Protein AF-A0AAV2AWH3-F1 (afdb_monomer_lite)

Radius of gyration: 14.51 Å; chains: 1; bounding box: 39×25×35 Å

Structure (mmCIF, N/CA/C/O backbone):
data_AF-A0AAV2AWH3-F1
#
_entry.id   AF-A0AAV2AWH3-F1
#
loop_
_atom_site.group_PDB
_atom_site.id
_atom_site.type_symbol
_atom_site.label_atom_id
_atom_site.label_alt_id
_atom_site.label_comp_id
_atom_site.label_asym_id
_atom_site.label_entity_id
_atom_site.label_seq_id
_atom_site.pdbx_PDB_ins_code
_atom_site.Cartn_x
_atom_site.Cartn_y
_atom_site.Cartn_z
_atom_site.occupancy
_atom_site.B_iso_or_equiv
_atom_site.auth_seq_id
_atom_site.auth_comp_id
_atom_site.auth_asym_id
_atom_site.auth_atom_id
_atom_site.pdbx_PDB_model_num
ATOM 1 N N . MET A 1 1 ? 2.918 14.655 -4.320 1.00 73.75 1 MET A N 1
ATOM 2 C CA . MET A 1 1 ? 1.775 13.820 -4.747 1.00 73.75 1 MET A CA 1
ATOM 3 C C . MET A 1 1 ? 2.313 12.656 -5.571 1.00 73.75 1 MET A C 1
ATOM 5 O O . MET A 1 1 ? 3.238 12.894 -6.342 1.00 73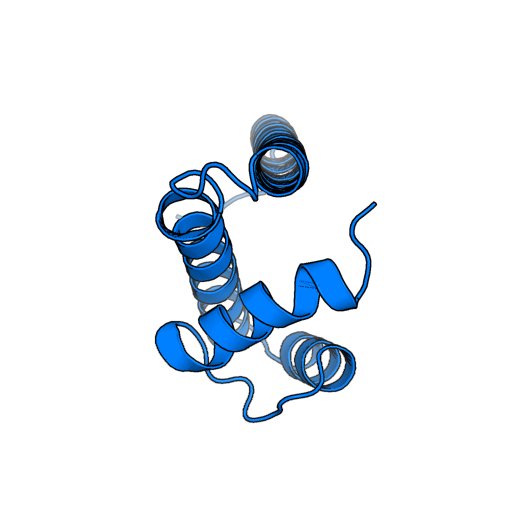.75 1 MET A O 1
ATOM 9 N N . LEU A 1 2 ? 1.821 11.430 -5.359 1.00 87.69 2 LEU A N 1
ATOM 10 C CA . LEU A 1 2 ? 2.187 10.264 -6.178 1.00 87.69 2 LEU A CA 1
ATOM 11 C C . LEU A 1 2 ? 1.380 10.267 -7.482 1.00 87.69 2 LEU A C 1
ATOM 13 O O . LEU A 1 2 ? 0.210 10.641 -7.490 1.00 87.69 2 LEU A O 1
ATOM 17 N N . THR A 1 3 ? 2.008 9.848 -8.572 1.00 92.06 3 THR A N 1
ATOM 18 C CA . THR A 1 3 ? 1.361 9.635 -9.872 1.00 92.06 3 THR A CA 1
ATOM 19 C C . THR A 1 3 ? 0.709 8.255 -9.946 1.00 92.06 3 THR A C 1
ATOM 21 O O . THR A 1 3 ? 1.100 7.337 -9.228 1.00 92.06 3 THR A O 1
ATOM 24 N N . TYR A 1 4 ? -0.224 8.061 -10.885 1.00 89.25 4 TYR A N 1
ATOM 25 C CA . TYR A 1 4 ? -0.840 6.748 -11.126 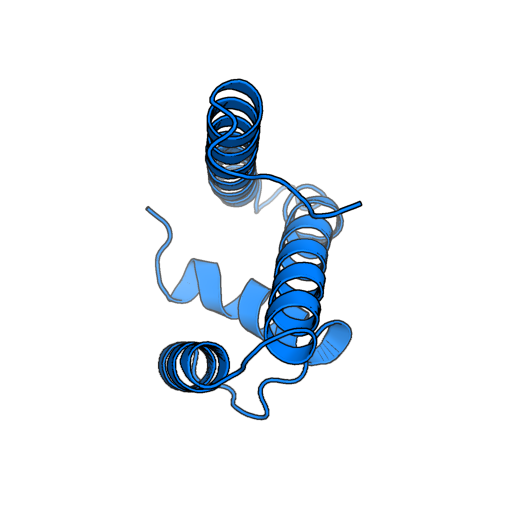1.00 89.25 4 TYR A CA 1
ATOM 26 C C . TYR A 1 4 ? 0.208 5.644 -11.350 1.00 89.25 4 TYR A C 1
ATOM 28 O O . TYR A 1 4 ? 0.130 4.573 -10.757 1.00 89.25 4 TYR A O 1
ATOM 36 N N . LYS A 1 5 ? 1.259 5.930 -12.133 1.00 92.88 5 LYS A N 1
ATOM 37 C CA . LYS A 1 5 ? 2.366 4.993 -12.395 1.00 92.88 5 LYS A CA 1
ATOM 38 C C . LYS A 1 5 ? 3.151 4.626 -11.130 1.00 92.88 5 LYS A C 1
ATOM 40 O O . LYS A 1 5 ? 3.672 3.521 -11.039 1.00 92.88 5 LYS A O 1
ATOM 45 N N . GLU A 1 6 ? 3.252 5.544 -10.173 1.00 93.69 6 GLU A N 1
ATOM 46 C CA . GLU A 1 6 ? 3.915 5.305 -8.889 1.00 93.69 6 GLU A CA 1
ATOM 47 C C . GLU A 1 6 ? 3.029 4.516 -7.910 1.00 93.69 6 GLU A C 1
ATOM 49 O O . GLU A 1 6 ? 3.577 3.825 -7.053 1.00 93.69 6 GLU A O 1
ATOM 54 N N . ILE A 1 7 ? 1.697 4.591 -8.037 1.00 93.00 7 ILE A N 1
ATOM 55 C CA . ILE A 1 7 ? 0.714 3.898 -7.176 1.00 93.00 7 ILE A CA 1
ATOM 56 C C . ILE A 1 7 ? 0.384 2.496 -7.704 1.00 93.00 7 ILE A C 1
ATOM 58 O O . ILE A 1 7 ? 0.210 1.554 -6.937 1.00 93.00 7 ILE A O 1
ATOM 62 N N . TYR A 1 8 ? 0.333 2.318 -9.019 1.00 95.38 8 TYR A N 1
ATOM 63 C CA . TYR A 1 8 ? -0.080 1.055 -9.625 1.00 95.38 8 TYR A CA 1
ATOM 64 C C . TYR A 1 8 ? 0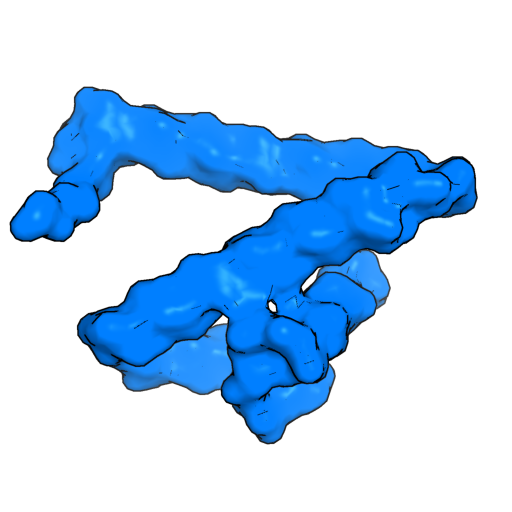.696 -0.185 -9.133 1.00 95.38 8 TYR A C 1
ATOM 66 O O . TYR A 1 8 ? 0.062 -1.203 -8.856 1.00 95.38 8 TYR A O 1
ATOM 74 N N . PRO A 1 9 ? 2.029 -0.139 -8.935 1.00 95.81 9 PRO A N 1
ATOM 75 C CA . PRO A 1 9 ? 2.770 -1.288 -8.421 1.00 95.81 9 PRO A CA 1
ATOM 76 C C . PRO A 1 9 ? 2.379 -1.689 -6.994 1.00 95.81 9 PRO A C 1
ATOM 78 O O . PRO A 1 9 ? 2.253 -2.882 -6.724 1.00 95.81 9 PRO A O 1
ATOM 81 N N . VAL A 1 10 ? 2.156 -0.719 -6.093 1.00 95.94 10 VAL A N 1
ATOM 82 C CA . VAL A 1 10 ? 1.708 -1.037 -4.727 1.00 95.94 10 VAL A CA 1
ATOM 83 C C . VAL A 1 10 ? 0.280 -1.568 -4.742 1.00 95.94 10 VAL A C 1
ATOM 85 O O . VAL A 1 10 ? -0.019 -2.519 -4.029 1.00 95.94 10 VAL A O 1
ATOM 88 N N . PHE A 1 11 ? -0.581 -1.024 -5.609 1.00 96.50 11 PHE A N 1
ATOM 89 C CA . PHE A 1 11 ? -1.940 -1.523 -5.778 1.00 96.50 11 PHE A CA 1
ATOM 90 C C . PHE A 1 11 ? -1.941 -2.989 -6.220 1.00 96.50 11 PHE A C 1
ATOM 92 O O . PHE A 1 11 ? -2.579 -3.813 -5.572 1.00 96.50 11 PHE A O 1
ATOM 99 N N . LYS A 1 12 ? -1.162 -3.343 -7.253 1.00 96.62 12 LYS A N 1
ATOM 100 C CA . LYS A 1 12 ? -1.029 -4.740 -7.694 1.00 96.62 12 LYS A CA 1
ATOM 101 C C . LYS A 1 12 ? -0.534 -5.654 -6.584 1.00 96.62 12 LYS A C 1
ATOM 103 O O . LYS A 1 12 ? -1.071 -6.742 -6.412 1.00 96.62 12 LYS A O 1
ATOM 108 N N . TYR A 1 13 ? 0.460 -5.200 -5.826 1.00 96.38 13 TYR A N 1
ATOM 109 C CA . TYR A 1 13 ? 1.019 -5.965 -4.719 1.00 96.38 13 TYR A CA 1
ATOM 110 C C . TYR A 1 13 ? -0.003 -6.229 -3.601 1.00 96.38 13 TYR A C 1
ATOM 112 O O . TYR A 1 13 ? -0.107 -7.356 -3.113 1.00 96.38 13 TYR A O 1
ATOM 120 N N . VAL A 1 14 ? -0.787 -5.214 -3.224 1.00 96.75 14 VAL A N 1
ATOM 121 C CA . VAL A 1 14 ? -1.891 -5.356 -2.262 1.00 96.75 14 VAL A CA 1
ATOM 122 C C . VAL A 1 14 ? -2.948 -6.318 -2.804 1.00 96.75 14 VAL A C 1
ATOM 124 O O . VAL A 1 14 ? -3.338 -7.247 -2.097 1.00 96.75 14 VAL A O 1
ATOM 127 N N . ASN A 1 15 ? -3.363 -6.122 -4.059 1.00 95.69 15 ASN A N 1
ATOM 128 C CA . ASN A 1 15 ? -4.420 -6.893 -4.707 1.00 95.69 15 ASN A CA 1
ATOM 129 C C . ASN A 1 15 ? -4.092 -8.391 -4.789 1.00 95.69 15 ASN A C 1
ATOM 131 O O . ASN A 1 15 ? -4.969 -9.231 -4.627 1.00 95.69 15 ASN A O 1
ATOM 135 N N . SER A 1 16 ? -2.819 -8.734 -5.007 1.00 95.50 16 SER A N 1
ATOM 136 C CA . SER A 1 16 ? -2.385 -10.129 -5.120 1.00 95.50 16 SER A CA 1
ATOM 137 C C . SER A 1 16 ? -2.069 -10.808 -3.788 1.00 95.50 16 SER A C 1
ATOM 139 O O . SER A 1 16 ? -1.982 -12.033 -3.759 1.00 95.50 16 SER A O 1
ATOM 141 N N . SER A 1 17 ? -1.813 -10.046 -2.717 1.00 95.25 17 SER A N 1
ATOM 142 C CA . SER A 1 17 ? -1.150 -10.597 -1.517 1.00 95.25 17 SER A CA 1
ATOM 143 C C . SER A 1 17 ? -1.838 -10.274 -0.189 1.00 95.25 17 SER A C 1
ATOM 145 O O . SER A 1 17 ? -1.554 -10.943 0.801 1.00 95.25 17 SER A O 1
ATOM 147 N N . TYR A 1 18 ? -2.720 -9.271 -0.142 1.00 95.44 18 TYR A N 1
ATOM 148 C CA . TYR A 1 18 ? -3.330 -8.787 1.105 1.00 95.44 18 TYR A CA 1
ATOM 149 C C . TYR A 1 18 ? -4.855 -8.699 1.036 1.00 95.44 18 TYR A C 1
ATOM 151 O O . TYR A 1 18 ? -5.534 -9.210 1.925 1.00 95.44 18 TYR A O 1
ATOM 159 N N . TYR A 1 19 ? -5.401 -8.049 0.008 1.00 94.31 19 TYR A N 1
ATOM 160 C CA . TYR A 1 19 ? -6.846 -7.925 -0.176 1.00 94.31 19 TYR A CA 1
ATOM 161 C C . TYR A 1 19 ? -7.188 -7.939 -1.660 1.00 94.31 19 TYR A C 1
ATOM 163 O O . TYR A 1 19 ? -6.784 -7.037 -2.389 1.00 94.31 19 TYR A O 1
ATOM 171 N N . GLU A 1 20 ? -7.929 -8.954 -2.094 1.00 93.62 20 GLU A N 1
ATOM 172 C CA . GLU A 1 20 ? -8.316 -9.113 -3.492 1.00 93.62 20 GLU A CA 1
ATOM 173 C C . GLU A 1 20 ? -9.523 -8.218 -3.812 1.00 93.62 20 GLU A C 1
ATOM 175 O O . GLU A 1 20 ? -10.648 -8.475 -3.393 1.00 93.62 20 GLU A O 1
ATOM 180 N N . PHE A 1 21 ? -9.289 -7.155 -4.577 1.00 89.19 21 PHE A N 1
ATOM 181 C CA . PHE A 1 21 ? -10.324 -6.248 -5.078 1.00 89.19 21 PHE A CA 1
ATOM 182 C C . PHE A 1 21 ? -11.036 -6.786 -6.331 1.00 89.19 21 PHE A C 1
ATOM 184 O O . PHE A 1 21 ? -11.949 -6.138 -6.840 1.00 89.19 21 PHE A O 1
ATOM 191 N N . HIS A 1 22 ? -10.599 -7.936 -6.861 1.00 91.88 22 HIS A N 1
ATOM 192 C CA . HIS A 1 22 ? -11.097 -8.566 -8.094 1.00 91.88 22 HIS A CA 1
ATOM 193 C C . HIS A 1 22 ? -11.084 -7.644 -9.331 1.00 91.88 22 HIS A C 1
ATOM 195 O O . HIS A 1 22 ? -11.846 -7.828 -10.280 1.00 91.88 22 HIS A O 1
ATOM 201 N N . THR A 1 23 ? -10.203 -6.645 -9.336 1.00 92.56 23 THR A N 1
ATOM 202 C CA . THR A 1 23 ? -9.990 -5.725 -10.455 1.00 92.56 23 THR A CA 1
ATOM 203 C C . THR A 1 23 ? -8.535 -5.276 -10.503 1.00 92.56 23 THR A C 1
ATOM 205 O O . THR A 1 23 ? -7.874 -5.192 -9.471 1.00 92.56 23 THR A O 1
ATOM 208 N N . ASP A 1 24 ? -8.047 -4.975 -11.703 1.00 92.44 24 ASP A N 1
ATOM 209 C CA . ASP A 1 24 ? -6.724 -4.389 -11.943 1.00 92.44 24 ASP A CA 1
ATOM 210 C C . ASP A 1 24 ? -6.784 -2.854 -12.088 1.00 92.44 24 ASP A C 1
ATOM 212 O O . ASP A 1 24 ? -5.767 -2.220 -12.368 1.00 92.44 24 ASP A O 1
ATOM 216 N N . ASP A 1 25 ? -7.960 -2.255 -11.900 1.00 94.31 25 ASP A N 1
ATOM 217 C CA . ASP A 1 25 ? -8.210 -0.819 -12.014 1.00 94.31 25 ASP A CA 1
ATOM 218 C C . ASP A 1 25 ? -8.400 -0.173 -10.632 1.00 94.31 25 ASP A C 1
ATOM 220 O O . ASP A 1 25 ? -9.268 -0.583 -9.856 1.00 94.31 25 ASP A O 1
ATOM 224 N N . ILE A 1 26 ? -7.584 0.842 -10.326 1.00 93.12 26 ILE A N 1
ATOM 225 C CA . ILE A 1 26 ? -7.562 1.492 -9.004 1.00 93.12 26 ILE A CA 1
ATOM 226 C C . ILE A 1 26 ? -8.895 2.187 -8.710 1.00 93.12 26 ILE A C 1
ATOM 228 O O . ILE A 1 26 ? -9.388 2.109 -7.585 1.00 93.12 26 ILE A O 1
ATOM 232 N N . ASP A 1 27 ? -9.494 2.837 -9.709 1.00 93.62 27 ASP A N 1
ATOM 233 C CA . ASP A 1 27 ? -10.741 3.583 -9.527 1.00 93.62 27 ASP A CA 1
ATOM 234 C C . ASP A 1 27 ? -11.905 2.623 -9.243 1.00 93.62 27 ASP A C 1
ATOM 236 O O . ASP A 1 27 ? -12.688 2.832 -8.314 1.00 93.62 27 ASP A O 1
ATOM 240 N N . THR A 1 28 ? -11.967 1.503 -9.965 1.00 94.94 28 THR A N 1
ATOM 241 C CA . THR A 1 28 ? -12.934 0.425 -9.725 1.00 94.94 28 THR A CA 1
ATOM 242 C C . THR A 1 28 ? -12.748 -0.195 -8.339 1.00 94.94 28 THR A C 1
ATOM 244 O O . THR A 1 28 ? -13.734 -0.424 -7.636 1.00 94.94 28 THR A O 1
ATOM 247 N N . ALA A 1 29 ? -11.504 -0.427 -7.908 1.00 94.56 29 ALA A N 1
ATOM 248 C CA . ALA A 1 29 ? -11.212 -0.933 -6.567 1.00 94.56 29 ALA A CA 1
ATOM 249 C C . ALA A 1 29 ? -11.668 0.051 -5.477 1.00 94.56 29 ALA A C 1
ATOM 251 O O . ALA A 1 29 ? -12.262 -0.364 -4.482 1.00 94.56 29 ALA A O 1
ATOM 252 N N . ALA A 1 30 ? -11.456 1.355 -5.683 1.00 92.56 30 ALA A N 1
ATOM 253 C CA . ALA A 1 30 ? -11.900 2.396 -4.760 1.00 92.56 30 ALA A CA 1
ATOM 254 C C . ALA A 1 30 ? -13.433 2.460 -4.657 1.00 92.56 30 ALA A C 1
ATOM 256 O O . ALA A 1 30 ? -13.972 2.555 -3.553 1.00 92.56 30 ALA A O 1
ATOM 257 N N . VAL A 1 31 ? -14.149 2.348 -5.782 1.00 93.94 31 VAL A N 1
ATOM 258 C CA . VAL A 1 31 ? -15.620 2.254 -5.788 1.00 93.94 31 VAL A CA 1
ATOM 259 C C . VAL A 1 31 ? -16.088 0.998 -5.051 1.00 93.94 31 VAL A C 1
ATOM 261 O O . VAL A 1 31 ? -17.001 1.079 -4.230 1.00 93.94 31 VAL A O 1
ATOM 264 N N . GLY A 1 32 ? -15.444 -0.149 -5.293 1.00 91.50 32 GLY A N 1
ATOM 265 C CA . GLY A 1 32 ? -15.719 -1.399 -4.582 1.00 91.50 32 GLY A CA 1
ATOM 266 C C . GLY A 1 32 ? -15.557 -1.247 -3.069 1.00 91.50 32 GLY A C 1
ATOM 267 O O . GLY A 1 32 ? -16.482 -1.552 -2.319 1.00 91.50 32 GLY A O 1
ATOM 268 N N . PHE A 1 33 ? -14.434 -0.675 -2.629 1.00 91.25 33 PHE A N 1
ATOM 269 C CA . PHE A 1 33 ? -14.172 -0.374 -1.221 1.00 91.25 33 PHE A CA 1
ATOM 270 C C . PHE A 1 33 ? -15.252 0.524 -0.595 1.00 91.25 33 PHE A C 1
ATOM 272 O O . PHE A 1 33 ? -15.709 0.255 0.515 1.00 91.25 33 PHE A O 1
ATOM 279 N N . CYS A 1 34 ? -15.703 1.566 -1.303 1.00 92.25 34 CYS A N 1
ATOM 280 C CA . CYS A 1 34 ? -16.744 2.477 -0.812 1.00 92.25 34 CYS A CA 1
ATOM 281 C C . CYS A 1 34 ? -18.108 1.799 -0.599 1.00 92.25 34 CYS A C 1
ATOM 283 O O . CYS A 1 34 ? -18.939 2.321 0.147 1.00 92.25 34 CYS A O 1
ATOM 285 N N . HIS A 1 35 ? -18.357 0.657 -1.244 1.00 94.69 35 HIS A N 1
ATOM 286 C CA . HIS A 1 35 ? -19.584 -0.117 -1.061 1.00 94.69 35 HIS A CA 1
ATOM 287 C C . HIS A 1 35 ? -19.510 -1.125 0.091 1.00 94.69 35 HIS A C 1
ATOM 289 O O . HIS A 1 35 ? -20.559 -1.602 0.536 1.00 94.69 35 HIS A O 1
ATOM 295 N N . LEU A 1 36 ? -18.311 -1.429 0.597 1.00 92.94 36 LEU A N 1
ATOM 296 C CA . LEU A 1 36 ? -18.137 -2.282 1.770 1.00 92.94 36 LEU A CA 1
ATOM 297 C C . LEU A 1 36 ? -18.704 -1.601 3.019 1.00 92.94 36 LEU A C 1
ATOM 299 O O . LEU A 1 36 ? -18.728 -0.374 3.127 1.00 92.94 36 LEU A O 1
ATOM 303 N N . LYS A 1 37 ? -19.145 -2.403 3.993 1.00 92.19 37 LYS A N 1
ATOM 304 C CA . LYS A 1 37 ? -19.665 -1.902 5.274 1.00 92.19 37 LYS A CA 1
ATOM 305 C C . LYS A 1 37 ? -19.197 -2.751 6.449 1.00 92.19 37 LYS A C 1
ATOM 307 O O . LYS A 1 37 ? -18.958 -3.951 6.318 1.00 92.19 37 LYS A O 1
ATOM 312 N N . GLY A 1 38 ? -19.129 -2.126 7.623 1.00 91.50 38 GLY A N 1
ATOM 313 C CA . GLY A 1 38 ? -18.812 -2.799 8.882 1.00 91.50 38 GLY A CA 1
ATOM 314 C C . GLY A 1 38 ? -17.463 -3.520 8.836 1.00 91.50 38 GLY A C 1
ATOM 315 O O . GLY A 1 38 ? -16.483 -2.987 8.320 1.00 91.50 38 GLY A O 1
ATOM 316 N N . LYS A 1 39 ? -17.429 -4.755 9.346 1.00 91.31 39 LYS A N 1
ATOM 317 C CA . LYS A 1 39 ? -16.194 -5.547 9.486 1.00 91.31 39 LYS A CA 1
ATOM 318 C C . LYS A 1 39 ? -15.464 -5.803 8.169 1.00 91.31 39 LYS A C 1
ATOM 320 O O . LYS A 1 39 ? -14.249 -5.945 8.171 1.00 91.31 39 LYS A O 1
ATOM 325 N N . GLU A 1 40 ? -16.183 -5.886 7.053 1.00 91.19 40 GLU A N 1
ATOM 326 C CA . GLU A 1 40 ? -15.563 -6.129 5.749 1.00 91.19 40 GLU A CA 1
ATOM 327 C C . GLU A 1 40 ? -14.797 -4.899 5.256 1.00 91.19 40 GLU A C 1
ATOM 329 O O . GLU A 1 40 ? -13.673 -5.018 4.769 1.00 91.19 40 GLU A O 1
ATOM 334 N N . GLN A 1 41 ? -15.369 -3.710 5.460 1.00 90.75 41 GLN A N 1
ATOM 335 C CA . GLN A 1 41 ? -14.704 -2.447 5.153 1.00 90.75 41 GLN A CA 1
ATOM 336 C C . GLN A 1 41 ? -13.464 -2.254 6.027 1.00 90.75 41 GLN A C 1
ATOM 338 O O . GLN A 1 41 ? -12.398 -1.912 5.520 1.00 90.75 41 GLN A O 1
ATOM 343 N N . GLU A 1 42 ? -13.586 -2.528 7.327 1.00 91.00 42 GLU A N 1
ATOM 344 C CA . GLU A 1 42 ? -12.468 -2.474 8.270 1.00 91.00 42 GLU A CA 1
ATOM 345 C C . GLU A 1 42 ? -11.357 -3.459 7.880 1.00 91.00 42 GLU A C 1
ATOM 347 O O . GLU A 1 42 ? -10.188 -3.085 7.803 1.00 91.00 42 GLU A O 1
ATOM 352 N N . TYR A 1 43 ? -11.715 -4.707 7.565 1.00 91.38 43 TYR A N 1
ATOM 353 C CA . TYR A 1 43 ? -10.756 -5.719 7.138 1.00 91.38 43 TYR A CA 1
ATOM 354 C C . TYR A 1 43 ? -10.039 -5.314 5.845 1.00 91.38 43 TYR A C 1
ATOM 356 O O . TYR A 1 43 ? -8.808 -5.341 5.804 1.00 91.38 43 TYR A O 1
ATOM 364 N N . SER A 1 44 ? -10.785 -4.891 4.818 1.00 93.62 44 SER A N 1
ATOM 365 C CA . SER A 1 44 ? -10.218 -4.414 3.550 1.00 93.62 44 SER A CA 1
ATOM 366 C C . SER A 1 44 ? -9.249 -3.255 3.772 1.00 93.62 44 SER A C 1
ATOM 368 O O . SER A 1 44 ? -8.126 -3.264 3.260 1.00 93.62 44 SER A O 1
ATOM 370 N N . TYR A 1 45 ? -9.642 -2.298 4.611 1.00 92.88 45 TYR A N 1
ATOM 371 C CA . TYR A 1 45 ? -8.822 -1.152 4.970 1.00 92.88 45 TYR A CA 1
ATOM 372 C C . TYR A 1 45 ? -7.511 -1.577 5.650 1.00 92.88 45 TYR A C 1
ATOM 374 O O . TYR A 1 45 ? -6.424 -1.213 5.194 1.00 92.88 45 TYR A O 1
ATOM 382 N N . VAL A 1 46 ? -7.594 -2.405 6.696 1.00 93.31 46 VAL A N 1
ATOM 383 C CA . VAL A 1 46 ? -6.424 -2.881 7.450 1.00 93.31 46 VAL A CA 1
ATOM 384 C C . VAL A 1 46 ? -5.473 -3.679 6.558 1.00 93.31 46 VAL A C 1
ATOM 386 O O . VAL A 1 46 ? -4.260 -3.473 6.626 1.00 93.31 46 VAL A O 1
ATOM 389 N N . GLN A 1 47 ? -5.987 -4.578 5.715 1.00 95.88 47 GLN A N 1
ATOM 390 C CA . GLN A 1 47 ? -5.152 -5.358 4.796 1.00 95.88 47 GLN A CA 1
ATOM 391 C C . GLN A 1 47 ? -4.487 -4.477 3.737 1.00 95.88 47 GLN A C 1
ATOM 393 O O . GLN A 1 47 ? -3.299 -4.638 3.461 1.00 95.88 47 GLN A O 1
ATOM 398 N N . THR A 1 48 ? -5.214 -3.494 3.205 1.00 95.25 48 THR A N 1
ATOM 399 C CA . THR A 1 48 ? -4.674 -2.534 2.235 1.00 95.25 48 THR A CA 1
ATOM 400 C C . THR A 1 48 ? -3.521 -1.735 2.831 1.00 95.25 48 THR A C 1
ATOM 402 O O . THR A 1 48 ? -2.441 -1.675 2.244 1.00 95.25 48 THR A O 1
ATOM 405 N N . VAL A 1 49 ? -3.707 -1.176 4.030 1.00 94.25 49 VAL A N 1
ATOM 406 C CA . VAL A 1 49 ? -2.656 -0.424 4.730 1.00 94.25 49 VAL A CA 1
ATOM 407 C C . VAL A 1 49 ? -1.451 -1.316 5.037 1.00 94.25 49 VAL A C 1
ATOM 409 O O . VAL A 1 49 ? -0.319 -0.908 4.779 1.00 94.25 49 VAL A O 1
ATOM 412 N N . LYS A 1 50 ? -1.668 -2.552 5.511 1.00 95.12 50 LYS A N 1
ATOM 413 C CA . LYS A 1 50 ? -0.585 -3.526 5.730 1.00 95.12 50 LYS A CA 1
ATOM 414 C C . LYS A 1 50 ? 0.221 -3.782 4.460 1.00 95.12 50 LYS A C 1
ATOM 416 O O . LYS A 1 50 ? 1.444 -3.704 4.512 1.00 95.12 50 LYS A O 1
ATOM 421 N N . GLY A 1 51 ? -0.441 -4.029 3.332 1.00 96.38 51 GLY A N 1
ATOM 422 C CA . GLY A 1 51 ? 0.248 -4.268 2.066 1.00 96.38 51 GLY A CA 1
ATOM 423 C C . GLY A 1 51 ? 1.012 -3.044 1.555 1.00 96.38 51 GLY A C 1
ATOM 424 O O . GLY A 1 51 ? 2.112 -3.194 1.027 1.00 96.38 51 GLY A O 1
ATOM 425 N N . ILE A 1 52 ? 0.501 -1.825 1.775 1.00 96.00 52 ILE A N 1
ATOM 426 C CA . ILE A 1 52 ? 1.228 -0.587 1.442 1.00 96.00 52 ILE A CA 1
ATOM 427 C C . ILE A 1 52 ? 2.498 -0.446 2.290 1.00 96.00 52 ILE A C 1
ATOM 429 O O . ILE A 1 52 ? 3.560 -0.113 1.754 1.00 96.00 52 ILE A O 1
ATOM 433 N N . ILE A 1 53 ? 2.409 -0.692 3.601 1.00 95.69 53 ILE A N 1
ATOM 434 C CA . ILE A 1 53 ? 3.562 -0.630 4.511 1.00 95.69 53 ILE A CA 1
ATOM 435 C C . ILE A 1 53 ? 4.597 -1.683 4.121 1.00 95.69 53 ILE A C 1
ATOM 437 O O . ILE A 1 53 ? 5.779 -1.358 4.012 1.00 95.69 53 ILE A O 1
ATOM 441 N N . ASP A 1 54 ? 4.161 -2.918 3.871 1.00 97.19 54 ASP A N 1
ATOM 442 C CA . ASP A 1 54 ? 5.056 -4.017 3.515 1.00 97.19 54 ASP A CA 1
ATOM 443 C C . ASP A 1 54 ? 5.778 -3.747 2.192 1.00 97.19 54 ASP A C 1
ATOM 445 O O . ASP A 1 54 ? 7.006 -3.793 2.129 1.00 97.19 54 ASP A O 1
ATOM 449 N N . TYR A 1 55 ? 5.040 -3.317 1.163 1.00 96.50 55 TYR A N 1
ATOM 450 C CA . TYR A 1 55 ? 5.621 -2.905 -0.114 1.00 96.50 55 TYR A CA 1
ATOM 451 C C . TYR A 1 55 ? 6.637 -1.770 0.058 1.00 96.50 55 TYR A C 1
ATOM 453 O O . TYR A 1 55 ? 7.722 -1.787 -0.530 1.00 96.50 55 TYR A O 1
ATOM 461 N N . THR A 1 56 ? 6.308 -0.779 0.887 1.00 95.88 56 THR A N 1
ATOM 462 C CA . THR A 1 56 ? 7.209 0.345 1.152 1.00 95.88 56 THR A CA 1
ATOM 463 C C . THR A 1 56 ? 8.501 -0.146 1.801 1.00 95.88 56 THR A C 1
ATOM 465 O O . THR A 1 56 ? 9.585 0.131 1.289 1.00 95.88 56 THR A O 1
ATOM 468 N N . ASN A 1 57 ? 8.397 -0.924 2.875 1.00 94.75 57 ASN A N 1
ATOM 469 C CA . ASN A 1 57 ? 9.546 -1.332 3.676 1.00 94.75 57 ASN A CA 1
ATOM 470 C C . ASN A 1 57 ? 10.408 -2.392 2.989 1.00 94.75 57 ASN A C 1
ATOM 472 O O . ASN A 1 57 ? 11.630 -2.293 3.045 1.00 94.75 57 ASN A O 1
ATOM 476 N N . ASN A 1 58 ? 9.791 -3.369 2.323 1.00 95.44 58 ASN A N 1
ATOM 477 C CA . ASN A 1 58 ? 10.484 -4.557 1.825 1.00 95.44 58 ASN A CA 1
ATOM 478 C C . ASN A 1 58 ? 10.824 -4.490 0.333 1.00 95.44 58 ASN A C 1
ATOM 480 O O . ASN A 1 58 ? 11.723 -5.206 -0.108 1.00 95.44 58 ASN A O 1
ATOM 484 N N . ILE A 1 59 ? 10.141 -3.641 -0.446 1.00 94.56 59 ILE A N 1
ATOM 485 C CA . ILE A 1 59 ? 10.339 -3.545 -1.903 1.00 94.56 59 ILE A CA 1
ATOM 486 C C . ILE A 1 59 ? 10.871 -2.174 -2.323 1.00 94.56 59 ILE A C 1
ATOM 488 O O . ILE A 1 59 ? 11.794 -2.101 -3.134 1.00 94.56 59 ILE A O 1
ATOM 492 N N . LEU A 1 60 ? 10.298 -1.071 -1.830 1.00 94.88 60 LEU A N 1
ATOM 493 C CA . LEU A 1 60 ? 10.765 0.263 -2.224 1.00 94.88 60 LEU A CA 1
ATOM 494 C C . LEU A 1 60 ? 12.054 0.645 -1.505 1.00 94.88 60 LEU A C 1
ATOM 496 O O . LEU A 1 60 ? 13.034 1.005 -2.152 1.00 94.88 60 LEU A O 1
ATOM 500 N N . CYS A 1 61 ? 12.051 0.583 -0.177 1.00 94.69 61 CYS A N 1
ATOM 501 C CA . CYS A 1 61 ? 13.133 1.129 0.636 1.00 94.69 61 CYS A CA 1
ATOM 502 C C . CYS A 1 61 ? 14.383 0.239 0.676 1.00 94.69 61 CYS A C 1
ATOM 504 O O . CYS A 1 61 ? 15.471 0.733 0.969 1.00 94.69 61 CYS A O 1
ATOM 506 N N . THR A 1 62 ? 14.260 -1.036 0.301 1.00 95.19 62 THR A N 1
ATOM 507 C CA . THR A 1 62 ? 15.393 -1.956 0.098 1.00 95.19 62 THR A CA 1
ATOM 508 C C . THR A 1 62 ? 16.102 -1.749 -1.245 1.00 95.19 62 THR A C 1
ATOM 510 O O . THR A 1 62 ? 17.240 -2.186 -1.406 1.00 95.19 62 THR A O 1
ATOM 513 N N . SER A 1 63 ? 15.466 -1.070 -2.207 1.00 93.00 63 SER A N 1
ATOM 514 C CA . SER A 1 63 ? 15.991 -0.872 -3.562 1.00 93.00 63 SER A CA 1
ATOM 515 C C . SER A 1 63 ? 16.768 0.443 -3.661 1.00 93.00 63 SER A C 1
ATOM 517 O O . SER A 1 63 ? 16.242 1.523 -3.373 1.00 93.00 63 SER A O 1
ATOM 519 N N . SER A 1 64 ? 18.030 0.387 -4.089 1.00 93.00 64 SER A N 1
ATOM 520 C CA . SER A 1 64 ? 18.898 1.573 -4.185 1.00 93.00 64 SER A CA 1
ATOM 521 C C . SER A 1 64 ? 18.457 2.567 -5.268 1.00 93.00 64 SER A C 1
ATOM 523 O O . SER A 1 64 ? 18.672 3.768 -5.130 1.00 93.00 64 SER A O 1
ATOM 525 N N . ASP A 1 65 ? 17.781 2.096 -6.312 1.00 94.44 65 ASP A N 1
ATOM 526 C CA . ASP A 1 65 ? 17.239 2.885 -7.423 1.00 94.44 65 ASP A CA 1
ATOM 527 C C . ASP A 1 65 ? 15.863 3.510 -7.127 1.00 94.44 65 ASP A C 1
ATOM 529 O O . ASP A 1 65 ? 15.399 4.369 -7.877 1.00 94.44 65 ASP A O 1
ATOM 533 N N . LYS A 1 66 ? 15.204 3.123 -6.025 1.00 92.94 66 LYS A N 1
ATOM 534 C CA . LYS A 1 66 ? 13.862 3.611 -5.653 1.00 92.94 66 LYS A CA 1
ATOM 535 C C . LYS A 1 66 ? 13.858 4.527 -4.433 1.00 92.94 66 LYS A C 1
ATOM 537 O O . LYS A 1 66 ? 12.793 4.797 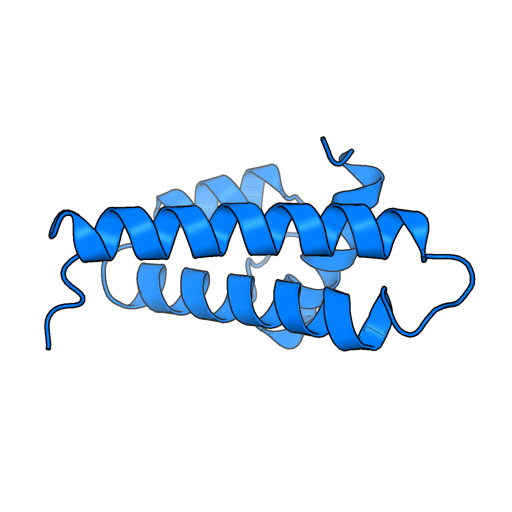-3.885 1.00 92.94 66 LYS A O 1
ATOM 542 N N . GLN A 1 67 ? 15.013 5.043 -4.016 1.00 93.50 67 GLN A N 1
ATOM 543 C CA . GLN A 1 67 ? 15.142 5.834 -2.785 1.00 93.50 67 GLN A CA 1
ATOM 544 C C . GLN A 1 67 ? 14.241 7.077 -2.759 1.00 93.50 67 GLN A C 1
ATOM 546 O O . GLN A 1 67 ? 13.622 7.368 -1.737 1.00 93.50 67 GLN A O 1
ATOM 551 N N . ASP A 1 68 ? 14.084 7.777 -3.884 1.00 93.94 68 ASP A N 1
ATOM 552 C CA . ASP A 1 68 ? 13.175 8.928 -3.952 1.00 93.94 68 ASP A CA 1
ATOM 553 C C . ASP A 1 68 ? 11.706 8.516 -3.831 1.00 93.94 68 ASP A C 1
ATOM 555 O O . ASP A 1 68 ? 10.917 9.198 -3.175 1.00 93.94 68 ASP A O 1
ATOM 559 N N . LEU A 1 69 ? 11.335 7.375 -4.415 1.00 94.19 69 LEU A N 1
ATOM 560 C CA . LEU A 1 69 ? 9.987 6.837 -4.287 1.00 94.19 69 LEU A CA 1
ATOM 561 C C . LEU A 1 69 ? 9.723 6.343 -2.858 1.00 94.19 69 LEU A C 1
ATOM 563 O O . LEU A 1 69 ? 8.681 6.673 -2.300 1.00 94.19 69 LEU A O 1
ATOM 567 N N . CYS A 1 70 ? 10.684 5.653 -2.235 1.00 95.44 70 CYS A N 1
ATOM 568 C CA . CYS A 1 70 ? 10.648 5.281 -0.818 1.00 95.44 70 CYS A CA 1
ATOM 569 C C . CYS A 1 70 ? 10.377 6.514 0.059 1.00 95.44 70 CYS A C 1
ATOM 571 O O . CYS A 1 70 ? 9.397 6.525 0.797 1.00 95.44 70 CYS A O 1
ATOM 573 N N . LYS A 1 71 ? 11.139 7.609 -0.105 1.00 94.56 71 LYS A N 1
ATOM 574 C CA . LYS A 1 71 ? 10.917 8.858 0.651 1.00 94.56 71 LYS A CA 1
ATOM 575 C C . LYS A 1 71 ? 9.497 9.404 0.495 1.00 94.56 71 LYS A C 1
ATOM 577 O O . LYS A 1 71 ? 8.894 9.815 1.485 1.00 94.56 71 LYS A O 1
ATOM 582 N N . LYS A 1 72 ? 8.947 9.409 -0.727 1.00 94.44 72 LYS A N 1
ATOM 583 C CA . LYS A 1 72 ? 7.563 9.859 -0.971 1.00 94.44 72 LYS A CA 1
ATOM 584 C C . LYS A 1 72 ? 6.551 8.992 -0.217 1.00 94.44 72 LYS A C 1
ATOM 586 O O . LYS A 1 72 ? 5.660 9.539 0.428 1.00 94.44 72 LYS A O 1
ATOM 591 N N . TYR A 1 73 ? 6.696 7.669 -0.283 1.00 94.31 73 TYR A N 1
ATOM 592 C CA . TYR A 1 73 ? 5.803 6.727 0.396 1.00 94.31 73 TYR A CA 1
ATOM 593 C C . TYR A 1 73 ? 5.903 6.831 1.918 1.00 94.31 73 TYR A C 1
ATOM 595 O O . TYR A 1 73 ? 4.882 6.985 2.583 1.00 94.31 73 TYR A O 1
ATOM 603 N N . THR A 1 74 ? 7.117 6.847 2.470 1.00 93.00 74 THR A N 1
ATOM 604 C CA . THR A 1 74 ? 7.344 7.037 3.908 1.00 93.00 74 THR A CA 1
ATOM 605 C C . THR A 1 74 ? 6.763 8.364 4.393 1.00 93.00 74 THR A C 1
ATOM 607 O O . THR A 1 74 ? 6.105 8.401 5.427 1.00 93.00 74 THR A O 1
ATOM 610 N N . SER A 1 75 ? 6.935 9.455 3.638 1.00 92.38 75 SER A N 1
ATOM 611 C CA . SER A 1 75 ? 6.348 10.751 3.999 1.00 92.38 75 SER A CA 1
ATOM 612 C C . SER A 1 75 ? 4.819 10.714 4.024 1.00 92.38 75 SER A C 1
ATOM 614 O O . SER A 1 75 ? 4.220 11.345 4.892 1.00 92.38 75 SER A O 1
ATOM 616 N N . LEU A 1 76 ? 4.187 10.007 3.084 1.00 90.50 76 LEU A N 1
ATOM 617 C CA . LEU A 1 76 ? 2.732 9.856 3.052 1.00 90.50 76 LEU A CA 1
ATOM 618 C C . LEU A 1 76 ? 2.228 9.008 4.217 1.00 90.50 76 LEU A C 1
ATOM 620 O O . LEU A 1 76 ? 1.278 9.413 4.879 1.00 90.50 76 LEU A O 1
ATOM 624 N N . LEU A 1 77 ? 2.887 7.882 4.501 1.00 90.19 77 LEU A N 1
ATOM 625 C CA . LEU A 1 77 ? 2.556 7.030 5.643 1.00 90.19 77 LEU A CA 1
ATOM 626 C C . LEU A 1 77 ? 2.715 7.786 6.965 1.00 90.19 77 LEU A C 1
ATOM 628 O O . LEU A 1 77 ? 1.815 7.747 7.793 1.00 90.19 77 LEU A O 1
ATOM 632 N N . ASN A 1 78 ? 3.793 8.553 7.137 1.00 88.62 78 ASN A N 1
ATOM 633 C CA . ASN A 1 78 ? 3.986 9.376 8.332 1.00 88.62 78 ASN A CA 1
ATOM 634 C C . ASN A 1 78 ? 2.901 10.450 8.470 1.00 88.62 78 ASN A C 1
ATOM 636 O O . ASN A 1 78 ? 2.373 10.653 9.556 1.00 88.62 78 ASN A O 1
ATOM 640 N N . CYS A 1 79 ? 2.538 11.126 7.375 1.00 86.94 79 CYS A N 1
ATOM 641 C CA . CYS A 1 79 ? 1.433 12.086 7.387 1.00 86.94 79 CYS A CA 1
ATOM 642 C C . CYS A 1 79 ? 0.111 11.414 7.781 1.00 86.94 79 CYS A C 1
ATOM 644 O O . CYS A 1 79 ? -0.667 11.981 8.545 1.00 86.94 79 CYS A O 1
ATOM 646 N N . PHE A 1 80 ? -0.132 10.213 7.258 1.00 85.25 80 PHE A N 1
ATOM 647 C CA . PHE A 1 80 ? -1.322 9.427 7.536 1.00 85.25 80 PHE A CA 1
ATOM 648 C C . PHE A 1 80 ? -1.399 9.003 9.013 1.00 85.25 80 PHE A C 1
ATOM 650 O O . PHE A 1 80 ? -2.412 9.253 9.662 1.00 85.25 80 PHE A O 1
ATOM 657 N N . PHE A 1 81 ? -0.322 8.443 9.570 1.00 84.75 81 PHE A N 1
ATOM 658 C CA . PHE A 1 81 ? -0.280 8.039 10.978 1.00 84.75 81 PHE A CA 1
ATOM 659 C C . PHE A 1 81 ? -0.353 9.225 11.933 1.00 84.75 81 PHE A C 1
ATOM 661 O O . PHE A 1 81 ? -1.149 9.188 12.860 1.00 84.75 81 PHE A O 1
ATOM 668 N N . ASN A 1 82 ? 0.351 10.324 11.651 1.00 82.38 82 ASN A N 1
ATOM 669 C CA . ASN A 1 82 ? 0.233 11.533 12.466 1.00 82.38 82 ASN A CA 1
ATOM 670 C C . ASN A 1 82 ? -1.200 12.082 12.468 1.00 82.38 82 ASN A C 1
ATOM 672 O O . ASN A 1 82 ? -1.663 12.605 13.478 1.00 82.38 82 ASN A O 1
ATOM 676 N N . LEU A 1 83 ? -1.916 12.008 11.341 1.00 78.19 83 LEU A N 1
ATOM 677 C CA . LEU A 1 83 ? -3.323 12.402 11.298 1.00 78.19 83 LEU A CA 1
ATOM 678 C C . LEU A 1 83 ? -4.180 11.477 12.169 1.00 78.19 83 LEU A C 1
ATOM 680 O O . LEU A 1 83 ? -5.013 11.977 12.919 1.00 78.19 83 LEU A O 1
ATOM 684 N N . LEU A 1 84 ? -3.970 10.159 12.091 1.00 77.69 84 LEU A N 1
ATOM 685 C CA . LEU A 1 84 ? -4.669 9.204 12.953 1.00 77.69 84 LEU A CA 1
ATOM 686 C C . LEU A 1 84 ? -4.402 9.470 14.435 1.00 77.69 84 LEU A C 1
ATOM 688 O O . LEU A 1 84 ? -5.356 9.536 15.205 1.00 77.69 84 LEU A O 1
ATOM 692 N N . ASP A 1 85 ? -3.143 9.685 14.813 1.00 79.12 85 ASP A N 1
ATOM 693 C CA . ASP A 1 85 ? -2.752 9.985 16.190 1.00 79.12 85 ASP A CA 1
ATOM 694 C C . ASP A 1 85 ? -3.451 11.258 16.682 1.00 79.12 85 ASP A C 1
ATOM 696 O O . ASP A 1 85 ? -4.093 11.245 17.729 1.00 79.12 85 ASP A O 1
ATOM 700 N N . ASN A 1 86 ? -3.453 12.329 15.878 1.00 74.44 86 ASN A N 1
ATOM 701 C CA . ASN A 1 86 ? -4.177 13.562 16.203 1.00 74.44 86 ASN A CA 1
ATOM 702 C C . ASN A 1 86 ? -5.691 13.337 16.354 1.00 74.44 86 ASN A C 1
ATOM 704 O O . ASN A 1 86 ? -6.317 13.917 17.240 1.00 74.44 86 ASN A O 1
ATOM 708 N N . LEU A 1 87 ? -6.306 12.516 15.498 1.00 71.50 87 LEU A N 1
ATOM 709 C CA . LEU A 1 87 ? -7.736 12.202 15.585 1.00 71.50 87 LEU A CA 1
ATOM 710 C C . LEU A 1 87 ? -8.064 11.345 16.816 1.00 71.50 87 LEU A C 1
ATOM 712 O O . LEU A 1 87 ? -9.131 11.516 17.412 1.00 71.50 87 LEU A O 1
ATOM 716 N N . MET A 1 88 ? -7.158 10.449 17.214 1.00 71.81 88 MET A N 1
ATOM 717 C CA . MET A 1 88 ? -7.268 9.670 18.448 1.00 71.81 88 MET A CA 1
ATOM 718 C C . MET A 1 88 ? -7.110 10.554 19.687 1.00 71.81 88 MET A C 1
ATOM 720 O O . MET A 1 88 ? -7.930 10.475 20.599 1.00 71.81 88 MET A O 1
ATOM 724 N N . GLU A 1 89 ? -6.112 11.440 19.711 1.00 76.31 89 GLU A N 1
ATOM 725 C CA . GLU A 1 89 ? -5.903 12.408 20.797 1.00 76.31 89 GLU A CA 1
ATOM 726 C C . GLU A 1 89 ? -7.097 13.360 20.960 1.00 76.31 89 GLU A C 1
ATOM 728 O O . GLU A 1 89 ? -7.447 13.745 22.076 1.00 76.31 89 GLU A O 1
ATOM 733 N N . GLN A 1 90 ? -7.774 13.696 19.859 1.00 70.62 90 GLN A N 1
ATOM 734 C CA . GLN A 1 90 ? -8.993 14.509 19.863 1.00 70.62 90 GLN A CA 1
ATOM 735 C C . GLN A 1 90 ? -10.268 13.716 20.222 1.00 70.62 90 GLN A C 1
ATOM 737 O O . GLN A 1 90 ? -11.353 14.296 20.201 1.00 70.62 90 GLN A O 1
ATOM 742 N N . ASN A 1 91 ? -10.177 12.418 20.559 1.00 59.84 91 ASN A N 1
ATOM 743 C CA . ASN A 1 91 ? -11.317 11.502 20.761 1.00 59.84 91 ASN A CA 1
ATOM 744 C C . ASN A 1 91 ? -12.306 11.456 19.573 1.00 59.84 91 ASN A C 1
ATOM 746 O O . ASN A 1 91 ? -13.463 11.072 19.735 1.00 59.84 91 ASN A O 1
ATOM 750 N N . VAL A 1 92 ? -11.871 11.845 18.370 1.00 60.72 92 VAL A N 1
ATOM 751 C CA . VAL A 1 92 ? -12.692 11.800 17.148 1.00 60.72 92 VAL A CA 1
ATOM 752 C C . VAL A 1 92 ? -12.691 10.386 16.559 1.00 60.72 92 VAL A C 1
ATOM 754 O O . VAL A 1 92 ? -13.687 9.955 15.982 1.00 60.72 92 VAL A O 1
ATOM 757 N N . CYS A 1 93 ? -11.602 9.638 16.758 1.00 50.91 93 CYS A N 1
ATOM 758 C CA . CYS A 1 93 ? -11.521 8.208 16.474 1.00 50.91 93 CYS A CA 1
ATOM 759 C C . CYS A 1 93 ? -11.487 7.404 17.780 1.00 50.91 93 CYS A C 1
ATOM 761 O O . CYS A 1 93 ? -10.435 7.265 18.402 1.00 50.91 93 CYS A O 1
ATOM 763 N N . THR A 1 94 ? -12.619 6.819 18.172 1.00 48.50 94 THR A N 1
ATOM 764 C CA . THR A 1 94 ? -12.650 5.720 19.142 1.00 48.50 94 THR A CA 1
ATOM 765 C C . THR A 1 94 ? -12.617 4.405 18.374 1.00 48.50 94 THR A C 1
ATOM 767 O O . THR A 1 94 ? -13.577 4.058 17.690 1.00 48.50 94 THR A O 1
ATOM 770 N N . LEU A 1 95 ? -11.507 3.667 18.465 1.00 48.22 95 LEU A N 1
ATOM 771 C CA . LEU A 1 95 ? -11.551 2.231 18.197 1.00 48.22 95 LEU A CA 1
ATOM 772 C C . LEU A 1 95 ? -12.403 1.644 19.322 1.00 48.22 95 LEU A C 1
ATOM 774 O O . LEU A 1 95 ? -11.947 1.597 20.468 1.00 48.22 95 LEU A O 1
ATOM 778 N N . ASP A 1 96 ? -13.660 1.319 19.025 1.00 40.09 96 ASP A N 1
ATOM 779 C CA . ASP A 1 96 ? -14.522 0.632 19.982 1.00 40.09 96 ASP A CA 1
ATOM 780 C C . ASP A 1 96 ? -13.777 -0.613 20.488 1.00 40.09 96 ASP A C 1
ATOM 782 O O . ASP A 1 96 ? -13.304 -1.435 19.700 1.00 40.09 96 ASP A O 1
ATOM 786 N N . LYS A 1 97 ? -13.584 -0.661 21.811 1.00 37.06 97 LYS A N 1
ATOM 787 C CA . LYS A 1 97 ? -12.859 -1.717 22.529 1.00 37.06 97 LYS A CA 1
ATOM 788 C C . LYS A 1 97 ? -13.573 -3.060 22.462 1.00 37.06 97 LYS A C 1
ATOM 790 O O . LYS A 1 97 ? -14.817 -3.067 22.597 1.00 37.06 97 LYS A O 1
#

pLDDT: mean 88.36, std 12.61, range [37.06, 97.19]

Organism: NCBI:txid280406

Sequence (97 aa):
MLTYKEIYPVFKYVNSSYYEFHTDDIDTAAVGFCHLKGKEQEYSYVQTVKGIIDYTNNILCTSSDKQ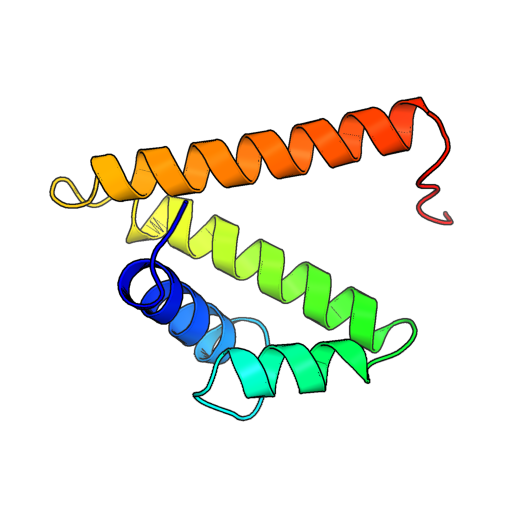DLCKKYTSLLNCFFNLLDNLMEQNVCTLDK

Foldseek 3Di:
DDDPVLVLVLVVQLCVPFNPLVDSDPVSSVVSLVPDDDPVNVSSVVSSVVSLVCCLPPPQVVDPVNPVSSVVSVVVVVVVVVVVVVCVVVVVDDPPD

Secondary structure (DSSP, 8-state):
---HHHHHHHHHHHHHHT---S-S-HHHHHHHHH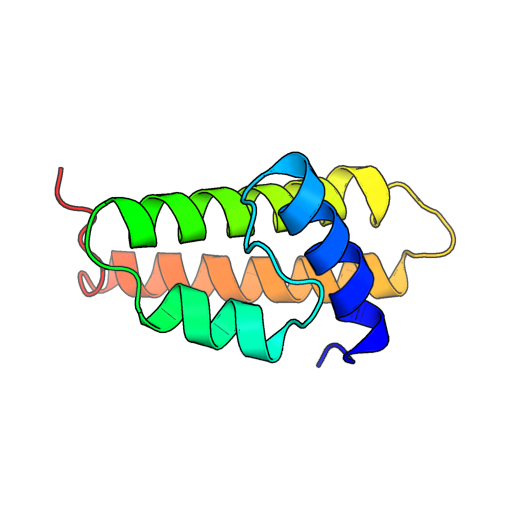H--THHHHHHHHHHHHHHHHHIIIIITT-GGGHHHHHHHHHHHHHHHHHHHHHHHTTS-----